Protein AF-J3C9A7-F1 (afdb_monomer_lite)

Foldseek 3Di:
DDLLLVLVVVVLVVCCVVVVDVDPVVVCVQLVHDVVQNVCSVVVNDHQDPSSLVSVCVRVQADVCVSVPVDQFGHPDPPGHGDDDD

pLDDT: mean 94.93, std 5.76, range [63.84, 98.25]

Radius of gyration: 12.01 Å; chains: 1; bounding box: 28×25×33 Å

Structure (mmCIF, N/CA/C/O backbone):
data_AF-J3C9A7-F1
#
_entry.id   AF-J3C9A7-F1
#
loop_
_atom_site.group_PDB
_atom_site.id
_atom_site.type_symbol
_atom_site.label_atom_id
_atom_site.label_alt_id
_atom_site.label_comp_id
_atom_site.label_asym_id
_atom_site.label_entity_id
_atom_site.label_seq_id
_atom_site.pdbx_PDB_ins_code
_atom_site.Cartn_x
_atom_site.Cartn_y
_atom_site.Cartn_z
_atom_site.occupancy
_atom_site.B_iso_or_equiv
_atom_site.auth_seq_id
_atom_site.auth_comp_id
_atom_site.auth_asym_id
_atom_site.auth_atom_id
_atom_site.pdbx_PDB_model_num
ATOM 1 N N . MET A 1 1 ? -5.889 -6.305 -14.713 1.00 80.06 1 MET A N 1
ATOM 2 C CA . MET A 1 1 ? -5.079 -5.998 -13.511 1.00 80.06 1 MET A CA 1
ATOM 3 C C . MET A 1 1 ? -5.539 -6.912 -12.385 1.00 80.06 1 MET A C 1
ATOM 5 O O . MET A 1 1 ? -6.739 -7.153 -12.308 1.00 80.06 1 MET A O 1
ATOM 9 N N . HIS A 1 2 ? -4.632 -7.480 -11.585 1.00 89.88 2 HIS A N 1
ATOM 10 C CA . HIS A 1 2 ? -5.004 -8.438 -10.537 1.00 89.88 2 HIS A CA 1
ATOM 11 C C . HIS A 1 2 ? -5.731 -7.721 -9.383 1.00 89.88 2 HIS A C 1
ATOM 13 O O . HIS A 1 2 ? -5.414 -6.568 -9.088 1.00 89.88 2 HIS A O 1
ATOM 19 N N . LYS A 1 3 ? -6.684 -8.382 -8.704 1.00 93.88 3 LYS A N 1
ATOM 20 C CA . LYS A 1 3 ? -7.451 -7.764 -7.596 1.00 93.88 3 LYS A CA 1
ATOM 21 C C . LYS A 1 3 ? -6.547 -7.287 -6.455 1.00 93.88 3 LYS A C 1
ATOM 23 O O . LYS A 1 3 ? -6.791 -6.239 -5.866 1.00 93.88 3 LYS A O 1
ATOM 28 N N . THR A 1 4 ? -5.477 -8.032 -6.183 1.00 95.75 4 THR A N 1
ATOM 29 C CA . THR A 1 4 ? -4.428 -7.648 -5.225 1.00 95.75 4 THR A CA 1
ATOM 30 C C . THR A 1 4 ? -3.764 -6.329 -5.611 1.00 95.75 4 THR A C 1
ATOM 32 O O . THR A 1 4 ? -3.658 -5.433 -4.777 1.00 95.75 4 THR A O 1
ATOM 35 N N . ASP A 1 5 ? -3.383 -6.169 -6.883 1.00 96.94 5 ASP A N 1
ATOM 36 C CA . ASP A 1 5 ? -2.769 -4.927 -7.358 1.00 96.94 5 ASP A CA 1
ATOM 37 C C . ASP A 1 5 ? -3.749 -3.759 -7.242 1.00 96.94 5 ASP A C 1
ATOM 39 O O . ASP A 1 5 ? -3.375 -2.690 -6.775 1.00 96.94 5 ASP A O 1
ATOM 43 N N . GLN A 1 6 ? -5.018 -3.968 -7.611 1.00 96.69 6 GLN A N 1
ATOM 44 C CA . GLN A 1 6 ? -6.063 -2.948 -7.480 1.00 96.69 6 GLN A CA 1
ATOM 45 C C . GLN A 1 6 ? -6.236 -2.491 -6.026 1.00 96.69 6 GLN A C 1
ATOM 47 O O . GLN A 1 6 ? -6.268 -1.290 -5.764 1.00 96.69 6 GLN A O 1
ATOM 52 N N . ARG A 1 7 ? -6.284 -3.429 -5.071 1.00 97.00 7 ARG A N 1
ATOM 53 C CA . ARG A 1 7 ? -6.362 -3.109 -3.637 1.00 97.00 7 ARG A CA 1
ATOM 54 C C . ARG A 1 7 ? -5.150 -2.310 -3.166 1.00 97.00 7 ARG A C 1
ATOM 56 O O . ARG A 1 7 ? -5.318 -1.315 -2.471 1.00 97.00 7 ARG A O 1
ATOM 63 N N . ILE A 1 8 ? -3.941 -2.685 -3.576 1.00 97.38 8 ILE A N 1
ATOM 64 C CA . ILE A 1 8 ? -2.726 -1.950 -3.194 1.00 97.38 8 ILE A CA 1
ATOM 65 C C . ILE A 1 8 ? -2.694 -0.559 -3.841 1.00 97.38 8 ILE A C 1
ATOM 67 O O . ILE A 1 8 ? -2.331 0.413 -3.187 1.00 97.38 8 ILE A O 1
ATOM 71 N N . LEU A 1 9 ? -3.129 -0.412 -5.093 1.00 97.38 9 LEU A N 1
ATOM 72 C CA . LEU A 1 9 ? -3.259 0.907 -5.719 1.00 97.38 9 LEU A CA 1
ATOM 73 C C . LEU A 1 9 ? -4.267 1.787 -4.969 1.00 97.38 9 LEU A C 1
ATOM 75 O O . LEU A 1 9 ? -3.986 2.958 -4.718 1.00 97.38 9 LEU A O 1
ATOM 79 N N . ARG A 1 10 ? -5.389 1.212 -4.528 1.00 96.25 10 ARG A N 1
ATOM 80 C CA . ARG A 1 10 ? -6.375 1.913 -3.699 1.00 96.25 10 ARG A CA 1
ATOM 81 C C . ARG A 1 10 ? -5.825 2.286 -2.321 1.00 96.25 10 ARG A C 1
ATOM 83 O O . ARG A 1 10 ? -6.142 3.355 -1.807 1.00 96.25 10 ARG A O 1
ATOM 90 N N . LEU A 1 11 ? -4.973 1.444 -1.738 1.00 97.25 11 LEU A N 1
ATOM 91 C CA . LEU A 1 11 ? -4.242 1.771 -0.514 1.00 97.25 11 LEU A CA 1
ATOM 92 C C . LEU A 1 11 ? -3.347 3.001 -0.717 1.00 97.25 11 LEU A C 1
ATOM 94 O O . LEU A 1 11 ? -3.338 3.870 0.146 1.00 97.25 11 LEU A O 1
ATOM 98 N N . ILE A 1 12 ? -2.636 3.119 -1.843 1.00 97.88 12 ILE A N 1
ATOM 99 C CA . ILE A 1 12 ? -1.804 4.304 -2.127 1.00 97.88 12 ILE A CA 1
ATOM 100 C C . ILE A 1 12 ? -2.662 5.576 -2.126 1.00 97.88 12 ILE A C 1
ATOM 102 O O . ILE A 1 12 ? -2.287 6.569 -1.508 1.00 97.88 12 ILE A O 1
ATOM 106 N N . GLU A 1 13 ? -3.827 5.541 -2.773 1.00 97.25 13 GLU A N 1
ATOM 107 C CA . GLU A 1 13 ? -4.772 6.667 -2.777 1.00 97.25 13 GLU A CA 1
ATOM 108 C C . GLU A 1 13 ? -5.263 7.008 -1.364 1.00 97.25 13 GLU A C 1
ATOM 110 O O . GLU A 1 13 ? -5.313 8.180 -0.996 1.00 97.25 13 GLU A O 1
ATOM 115 N N . LEU A 1 14 ? -5.573 5.993 -0.552 1.00 96.19 14 LEU A N 1
ATOM 116 C CA . LEU A 1 14 ? -5.974 6.173 0.842 1.00 96.19 14 LEU A CA 1
ATOM 117 C C . LEU A 1 14 ? -4.860 6.811 1.683 1.00 96.19 14 LEU A C 1
ATOM 119 O O . LEU A 1 14 ? -5.134 7.706 2.480 1.00 96.19 14 LEU A O 1
ATOM 123 N N . LEU A 1 15 ? -3.612 6.370 1.513 1.00 97.31 15 LEU A N 1
ATOM 124 C CA . LEU A 1 15 ? -2.465 6.915 2.242 1.00 97.31 15 LEU A CA 1
ATOM 125 C C . LEU A 1 15 ? -2.218 8.384 1.879 1.00 97.31 15 LEU A C 1
ATOM 127 O O . LEU A 1 15 ? -1.919 9.180 2.770 1.00 97.31 15 LEU A O 1
ATOM 131 N N . ILE A 1 16 ? -2.397 8.755 0.606 1.00 97.94 16 ILE A N 1
ATOM 132 C CA . ILE A 1 16 ? -2.348 10.157 0.163 1.00 97.94 16 ILE A CA 1
ATOM 133 C C . ILE A 1 16 ? -3.487 10.953 0.802 1.00 97.94 16 ILE A C 1
ATOM 135 O O . ILE A 1 16 ? -3.253 12.000 1.396 1.00 97.94 16 ILE A O 1
ATOM 139 N N . PHE A 1 17 ? -4.717 10.437 0.745 1.00 96.56 17 PHE A N 1
ATOM 140 C CA . PHE A 1 17 ? -5.887 11.096 1.329 1.00 96.56 17 PHE A CA 1
ATOM 141 C C . PHE A 1 17 ? -5.741 11.339 2.841 1.00 96.56 17 PHE A C 1
ATOM 143 O O . PHE A 1 17 ? -6.161 12.372 3.354 1.00 96.56 17 PHE A O 1
ATOM 150 N N . GLN A 1 18 ? -5.108 10.409 3.560 1.00 95.12 18 GLN A N 1
ATOM 151 C CA . GLN A 1 18 ? -4.816 10.535 4.990 1.00 95.12 18 GLN A CA 1
ATOM 152 C C . GLN A 1 18 ? -3.561 11.371 5.298 1.00 95.12 18 GLN A C 1
ATOM 154 O O . GLN A 1 18 ? -3.156 11.438 6.460 1.00 95.12 18 GLN A O 1
ATOM 159 N N . ASN A 1 19 ? -2.924 11.979 4.290 1.00 96.56 19 ASN A N 1
ATOM 160 C CA . ASN A 1 19 ? -1.654 12.703 4.402 1.00 96.56 19 ASN A CA 1
ATOM 161 C C . ASN A 1 19 ? -0.527 11.872 5.048 1.00 96.56 19 ASN A C 1
ATOM 163 O O . ASN A 1 19 ? 0.354 12.414 5.715 1.00 96.56 19 ASN A O 1
ATOM 167 N N . LYS A 1 20 ? -0.550 10.542 4.884 1.00 96.06 20 LYS A N 1
ATOM 168 C CA . LYS A 1 20 ? 0.546 9.653 5.314 1.00 96.06 20 LYS A CA 1
ATOM 169 C C . LYS A 1 20 ? 1.731 9.726 4.358 1.00 96.06 20 LYS A C 1
ATOM 171 O O . LYS A 1 20 ? 2.866 9.564 4.785 1.00 96.06 20 LYS A O 1
ATOM 176 N N . ILE A 1 21 ? 1.441 9.979 3.088 1.00 97.56 21 ILE A N 1
ATOM 177 C CA . ILE A 1 21 ? 2.394 10.271 2.020 1.00 97.56 21 ILE A CA 1
ATOM 178 C C . ILE A 1 21 ? 1.820 11.407 1.173 1.00 97.56 21 ILE A C 1
ATOM 180 O O . ILE A 1 21 ? 0.603 11.585 1.138 1.00 97.56 21 ILE A O 1
ATOM 184 N N . SER A 1 22 ? 2.666 12.145 0.462 1.00 97.12 22 SER A N 1
ATOM 185 C CA . SER A 1 22 ? 2.199 13.232 -0.406 1.00 97.12 22 SER A CA 1
ATOM 186 C C . SER A 1 22 ? 1.891 12.724 -1.813 1.00 97.12 22 SER A C 1
ATOM 188 O O . SER A 1 22 ? 0.919 13.141 -2.441 1.00 97.12 22 SER A O 1
ATOM 190 N N . TYR A 1 23 ? 2.705 11.791 -2.312 1.00 97.38 23 TYR A N 1
ATOM 191 C CA . TYR A 1 23 ? 2.634 11.314 -3.686 1.00 97.38 23 TYR A CA 1
ATOM 192 C C . TYR A 1 23 ? 2.900 9.811 -3.792 1.00 97.38 23 TYR A C 1
ATOM 194 O O . TYR A 1 23 ? 3.591 9.202 -2.980 1.00 97.38 23 TYR A O 1
ATOM 202 N N . SER A 1 24 ? 2.437 9.199 -4.886 1.00 97.31 24 SER A N 1
ATOM 203 C CA . SER A 1 24 ? 2.697 7.773 -5.154 1.00 97.31 24 SER A CA 1
ATOM 204 C C . SER A 1 24 ? 4.188 7.415 -5.300 1.00 97.31 24 SER A C 1
ATOM 206 O O . SER A 1 24 ? 4.562 6.255 -5.133 1.00 97.31 24 SER A O 1
ATOM 208 N N . VAL A 1 25 ? 5.052 8.397 -5.588 1.00 97.06 25 VAL A N 1
ATOM 209 C CA . VAL A 1 25 ? 6.512 8.205 -5.620 1.00 97.06 25 VAL A CA 1
ATOM 210 C C . VAL A 1 25 ? 7.093 8.013 -4.215 1.00 97.06 25 VAL A C 1
ATOM 212 O O . VAL A 1 25 ? 8.033 7.235 -4.058 1.00 97.06 25 VAL A O 1
ATOM 215 N N . ASP A 1 26 ? 6.497 8.640 -3.198 1.00 97.75 26 ASP A N 1
ATOM 216 C CA . ASP A 1 26 ? 6.914 8.494 -1.801 1.00 97.75 26 ASP A CA 1
ATOM 217 C C . ASP A 1 26 ? 6.642 7.067 -1.327 1.00 97.75 26 ASP A C 1
ATOM 219 O O . ASP A 1 26 ? 7.531 6.424 -0.776 1.00 97.75 26 ASP A O 1
ATOM 223 N N . PHE A 1 27 ? 5.471 6.518 -1.673 1.00 98.25 27 PHE A N 1
ATOM 224 C CA . PHE A 1 27 ? 5.155 5.104 -1.452 1.00 98.25 27 PHE A CA 1
ATOM 225 C C . PHE A 1 27 ? 6.216 4.185 -2.062 1.00 98.25 27 PHE A C 1
ATOM 227 O O . PHE A 1 27 ? 6.736 3.302 -1.387 1.00 98.25 27 PHE A O 1
ATOM 234 N N . CYS A 1 28 ? 6.575 4.414 -3.333 1.00 97.75 28 CYS A N 1
ATOM 235 C CA . CYS A 1 28 ? 7.592 3.617 -4.020 1.00 97.75 28 CYS A CA 1
ATOM 236 C C . CYS A 1 28 ? 8.928 3.652 -3.265 1.00 97.75 28 CYS A C 1
ATOM 238 O O . CYS A 1 28 ? 9.519 2.603 -3.017 1.00 97.75 28 CYS A O 1
ATOM 240 N N . LYS A 1 29 ? 9.369 4.846 -2.855 1.00 97.12 29 LYS A N 1
ATOM 241 C CA . LYS A 1 29 ? 10.600 5.038 -2.084 1.00 97.12 29 LYS A CA 1
ATOM 242 C C . LYS A 1 29 ? 10.552 4.305 -0.741 1.00 97.12 29 LYS A C 1
ATOM 244 O O . LYS A 1 29 ? 11.524 3.650 -0.379 1.00 97.12 29 LYS A O 1
ATOM 249 N N . GLU A 1 30 ? 9.438 4.392 -0.022 1.00 96.00 30 GLU A N 1
ATOM 250 C CA . GLU A 1 30 ? 9.279 3.792 1.306 1.00 96.00 30 GLU A CA 1
ATOM 251 C C . GLU A 1 30 ? 9.273 2.263 1.300 1.00 96.00 30 GLU A C 1
ATOM 253 O O . GLU A 1 30 ? 9.742 1.663 2.267 1.00 96.00 30 GLU A O 1
ATOM 258 N N . ILE A 1 31 ? 8.791 1.638 0.221 1.00 96.69 31 ILE A N 1
ATOM 259 C CA . ILE A 1 31 ? 8.780 0.174 0.073 1.00 96.69 31 ILE A CA 1
ATOM 260 C C . ILE A 1 31 ? 9.958 -0.364 -0.757 1.00 96.69 31 ILE A C 1
ATOM 262 O O . ILE A 1 31 ? 9.974 -1.541 -1.111 1.00 96.69 31 ILE A O 1
ATOM 266 N N . GLY A 1 32 ? 10.927 0.489 -1.115 1.00 95.00 32 GLY A N 1
ATOM 267 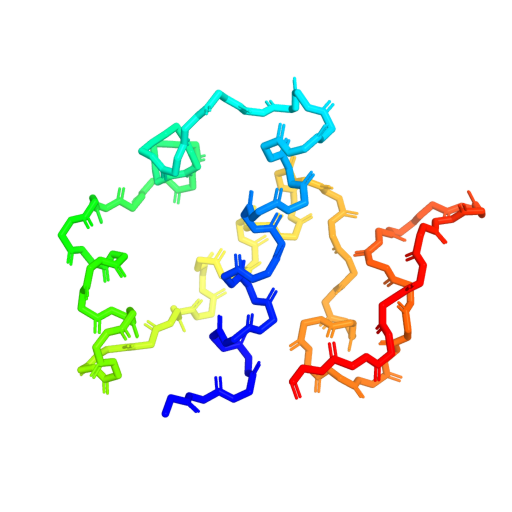C CA . GLY A 1 32 ? 12.108 0.090 -1.889 1.00 95.00 32 GLY A CA 1
ATOM 268 C C . GLY A 1 32 ? 11.808 -0.317 -3.338 1.00 95.00 32 GLY A C 1
ATOM 269 O O . GLY A 1 32 ? 12.483 -1.177 -3.901 1.00 95.00 32 GLY A O 1
ATOM 270 N N . MET A 1 33 ? 10.786 0.276 -3.957 1.00 96.25 33 MET A N 1
ATOM 271 C CA . MET A 1 33 ? 10.354 -0.004 -5.326 1.00 96.25 33 MET A CA 1
ATOM 272 C C . MET A 1 33 ? 10.649 1.176 -6.265 1.00 96.25 33 MET A C 1
ATOM 274 O O . MET A 1 33 ? 10.546 2.342 -5.893 1.00 96.25 33 MET A O 1
ATOM 278 N N . LEU A 1 34 ? 10.959 0.887 -7.532 1.00 97.44 34 LEU A N 1
ATOM 279 C CA . LEU A 1 34 ? 11.101 1.915 -8.566 1.00 97.44 34 LEU A CA 1
ATOM 280 C C . LEU A 1 34 ? 9.727 2.453 -9.025 1.00 97.44 34 LEU A C 1
ATOM 282 O O . LEU A 1 34 ? 8.826 1.656 -9.301 1.00 97.44 34 LEU A O 1
ATOM 286 N N . PRO A 1 35 ? 9.560 3.771 -9.255 1.00 97.44 35 PRO A N 1
ATOM 287 C CA . PRO A 1 35 ? 8.306 4.342 -9.775 1.00 97.44 35 PRO A CA 1
ATOM 288 C C . PRO A 1 35 ? 7.888 3.785 -11.147 1.00 97.44 35 PRO A C 1
ATOM 290 O O . PRO A 1 35 ? 6.700 3.687 -11.475 1.00 97.44 35 PRO A O 1
ATOM 293 N N . ALA A 1 36 ? 8.865 3.359 -11.953 1.00 97.62 36 ALA A N 1
ATOM 294 C CA . ALA A 1 36 ? 8.619 2.673 -13.218 1.00 97.62 36 ALA A CA 1
ATOM 295 C C . ALA A 1 36 ? 7.897 1.327 -13.019 1.00 97.62 36 ALA A C 1
ATOM 297 O O . ALA A 1 36 ? 7.041 0.969 -13.828 1.00 97.62 36 ALA A O 1
ATOM 298 N N . THR A 1 37 ? 8.186 0.606 -11.930 1.00 97.19 37 THR A N 1
ATOM 299 C CA . THR A 1 37 ? 7.491 -0.639 -11.570 1.00 97.19 37 THR A CA 1
ATOM 300 C C . THR A 1 37 ? 6.030 -0.360 -11.239 1.00 97.19 37 THR A C 1
ATOM 302 O O . THR A 1 37 ? 5.155 -1.014 -11.800 1.00 97.19 37 THR A O 1
ATOM 305 N N . LEU A 1 38 ? 5.740 0.678 -10.444 1.00 97.75 38 LEU A N 1
ATOM 306 C CA . LEU A 1 38 ? 4.359 1.095 -10.174 1.00 97.75 38 LEU A CA 1
ATOM 307 C C . LEU A 1 38 ? 3.604 1.437 -11.468 1.00 97.75 38 LEU A C 1
ATOM 309 O O . LEU A 1 38 ? 2.443 1.071 -11.637 1.00 97.75 38 LEU A O 1
ATOM 313 N N . SER A 1 39 ? 4.275 2.100 -12.412 1.00 97.62 39 SER A N 1
ATOM 314 C CA . SER A 1 39 ? 3.694 2.431 -13.718 1.00 97.62 39 SER A CA 1
ATOM 315 C C . SER A 1 39 ? 3.365 1.184 -14.549 1.00 97.62 39 SER A C 1
ATOM 317 O O . SER A 1 39 ? 2.329 1.149 -15.212 1.00 97.62 39 SER A O 1
ATOM 319 N N . LYS A 1 40 ? 4.211 0.147 -14.506 1.00 97.62 40 LYS A N 1
ATOM 320 C CA . LYS A 1 40 ? 3.949 -1.151 -15.153 1.00 97.62 40 LYS A CA 1
ATOM 321 C C . LYS A 1 40 ? 2.805 -1.909 -14.477 1.00 97.62 40 LYS A C 1
ATOM 323 O O . LYS A 1 40 ? 1.973 -2.472 -15.185 1.00 97.62 40 LYS A O 1
ATOM 328 N N . ILE A 1 41 ? 2.713 -1.856 -13.146 1.00 97.31 41 ILE A N 1
ATOM 329 C CA . ILE A 1 41 ? 1.606 -2.448 -12.375 1.00 97.31 41 ILE A CA 1
ATOM 330 C C . ILE A 1 41 ? 0.272 -1.798 -12.750 1.00 97.31 41 ILE A C 1
ATOM 332 O O . ILE A 1 41 ? -0.674 -2.505 -13.083 1.00 97.31 41 ILE A O 1
ATOM 336 N N . LYS A 1 42 ? 0.207 -0.460 -12.816 1.00 96.38 42 LYS A N 1
ATOM 337 C CA . LYS A 1 42 ? -0.995 0.274 -13.265 1.00 96.38 42 LYS A CA 1
ATOM 338 C C . LYS A 1 42 ? -1.455 -0.123 -14.675 1.00 96.38 42 LYS A C 1
ATOM 340 O O . LYS A 1 42 ? -2.640 -0.048 -14.977 1.00 96.38 42 LYS A O 1
ATOM 345 N N . LYS A 1 43 ? -0.525 -0.554 -15.534 1.00 96.50 43 LYS A N 1
ATOM 346 C CA . LYS A 1 43 ? -0.800 -1.060 -16.891 1.00 96.50 43 LYS A CA 1
ATOM 347 C C . LYS A 1 43 ? -1.084 -2.569 -16.935 1.00 96.50 43 LYS A C 1
ATOM 349 O O . LYS A 1 43 ? -1.359 -3.094 -18.006 1.00 96.50 43 LYS A O 1
ATOM 354 N N . GLY A 1 44 ? -0.995 -3.273 -15.805 1.00 95.81 44 GLY A N 1
ATOM 355 C CA . GLY A 1 44 ? -1.165 -4.725 -15.720 1.00 95.81 44 GLY A CA 1
ATOM 356 C C . GLY A 1 44 ? -0.029 -5.543 -16.342 1.00 95.81 44 GLY A C 1
ATOM 357 O O . GLY A 1 44 ? -0.247 -6.703 -16.665 1.00 95.81 44 GLY A O 1
ATOM 358 N N . ILE A 1 45 ? 1.155 -4.950 -16.535 1.00 97.25 45 ILE A N 1
ATOM 359 C CA . ILE A 1 45 ? 2.318 -5.606 -17.164 1.00 97.25 45 ILE A CA 1
ATOM 360 C C . ILE A 1 45 ? 3.103 -6.442 -16.144 1.00 97.25 45 ILE A C 1
ATOM 362 O O . ILE A 1 45 ? 3.680 -7.471 -16.481 1.00 97.25 45 ILE A O 1
ATOM 366 N N . THR A 1 46 ? 3.158 -5.980 -14.897 1.00 96.69 46 THR A N 1
ATOM 367 C CA . THR A 1 46 ? 3.825 -6.656 -13.777 1.00 96.69 46 THR A CA 1
ATOM 368 C C . THR A 1 46 ? 2.923 -6.613 -12.547 1.00 96.69 46 THR A C 1
ATOM 370 O O . THR A 1 46 ? 1.985 -5.818 -12.509 1.00 96.69 46 THR A O 1
ATOM 373 N N . HIS A 1 47 ? 3.233 -7.416 -11.531 1.00 97.50 47 HIS A N 1
ATOM 374 C CA . HIS A 1 47 ? 2.482 -7.492 -10.273 1.00 97.50 47 HIS A CA 1
ATOM 375 C C . HIS A 1 47 ? 3.354 -7.094 -9.082 1.00 97.50 47 HIS A C 1
ATOM 377 O O . HIS A 1 47 ? 4.585 -7.122 -9.183 1.00 97.50 47 HIS A O 1
ATOM 383 N N . PHE A 1 48 ? 2.724 -6.752 -7.956 1.00 97.31 48 PHE A N 1
ATOM 384 C CA . PHE A 1 48 ? 3.456 -6.652 -6.693 1.00 97.31 48 PHE A CA 1
ATOM 385 C C . PHE A 1 48 ? 4.028 -8.018 -6.301 1.00 97.31 48 PHE A C 1
ATOM 387 O O . PHE A 1 48 ? 3.339 -9.038 -6.363 1.00 97.31 48 PHE A O 1
ATOM 394 N N . THR A 1 49 ? 5.295 -8.047 -5.893 1.00 96.62 49 THR A N 1
ATOM 395 C CA . THR A 1 49 ? 5.925 -9.275 -5.395 1.00 96.62 49 THR A CA 1
ATOM 396 C C . THR A 1 49 ? 5.493 -9.558 -3.960 1.00 96.62 49 THR A C 1
ATOM 398 O O . THR A 1 49 ? 5.100 -8.650 -3.229 1.00 96.62 49 THR A O 1
ATOM 401 N N . VAL A 1 50 ? 5.626 -10.810 -3.517 1.00 96.38 50 VAL A N 1
ATOM 402 C CA . VAL A 1 50 ? 5.339 -11.190 -2.122 1.00 96.38 50 VAL A CA 1
ATOM 403 C C . VAL A 1 50 ? 6.150 -10.337 -1.140 1.00 96.38 50 VAL A C 1
ATOM 405 O O . VAL A 1 50 ? 5.579 -9.772 -0.215 1.00 96.38 50 VAL A O 1
ATOM 408 N N . ASN A 1 51 ? 7.446 -10.142 -1.406 1.00 97.25 51 ASN A N 1
ATOM 409 C CA . ASN A 1 51 ? 8.319 -9.313 -0.571 1.00 97.25 51 ASN A CA 1
ATOM 410 C C . ASN A 1 51 ? 7.861 -7.842 -0.505 1.00 97.25 51 ASN A C 1
ATOM 412 O O . ASN A 1 51 ? 7.944 -7.200 0.540 1.00 97.25 51 ASN A O 1
ATOM 416 N N . GLN A 1 52 ? 7.344 -7.294 -1.611 1.00 97.56 52 GLN A N 1
ATOM 417 C CA . GLN A 1 52 ? 6.764 -5.947 -1.615 1.00 97.56 52 GLN A CA 1
ATOM 418 C C . GLN A 1 52 ? 5.480 -5.893 -0.787 1.00 97.56 52 GLN A C 1
ATOM 420 O O . GLN A 1 52 ? 5.311 -4.964 -0.005 1.00 97.56 52 GLN A O 1
ATOM 425 N N . ILE A 1 53 ? 4.594 -6.885 -0.923 1.00 97.88 53 ILE A N 1
ATOM 426 C CA . ILE A 1 53 ? 3.345 -6.968 -0.150 1.00 97.88 53 ILE A CA 1
ATOM 427 C C . ILE A 1 53 ? 3.643 -7.065 1.348 1.00 97.88 53 ILE A C 1
ATOM 429 O O . ILE A 1 53 ? 3.030 -6.352 2.140 1.00 97.88 53 ILE A O 1
ATOM 433 N N . GLU A 1 54 ? 4.613 -7.889 1.735 1.00 97.81 54 GLU A N 1
ATOM 434 C CA . GLU A 1 54 ? 5.070 -8.009 3.119 1.00 97.81 54 GLU A CA 1
ATOM 435 C C . GLU A 1 54 ? 5.622 -6.678 3.645 1.00 97.81 54 GLU A C 1
ATOM 437 O O . GLU A 1 54 ? 5.186 -6.193 4.691 1.00 97.81 54 GLU A O 1
ATOM 442 N N . THR A 1 55 ? 6.489 -6.021 2.868 1.00 98.19 55 THR A N 1
ATOM 443 C CA . THR A 1 55 ? 7.034 -4.699 3.213 1.00 98.19 55 THR A CA 1
ATOM 444 C C . THR A 1 55 ? 5.921 -3.662 3.396 1.00 98.19 55 THR A C 1
ATOM 446 O O . THR A 1 55 ? 5.952 -2.895 4.356 1.00 98.19 55 THR A O 1
ATOM 449 N N . ILE A 1 56 ? 4.907 -3.657 2.524 1.00 98.25 56 ILE A N 1
ATOM 450 C CA . ILE A 1 56 ? 3.729 -2.779 2.626 1.00 98.25 56 ILE A CA 1
ATOM 451 C C . ILE A 1 56 ? 2.966 -3.043 3.930 1.00 98.25 56 ILE A C 1
ATOM 453 O O . ILE A 1 56 ? 2.626 -2.092 4.640 1.00 98.25 56 ILE A O 1
ATOM 457 N N . CYS A 1 57 ? 2.711 -4.316 4.254 1.00 98.06 57 CYS A N 1
ATOM 458 C CA . CYS A 1 57 ? 1.993 -4.707 5.469 1.00 98.06 57 CYS A CA 1
ATOM 459 C C . CYS A 1 57 ? 2.717 -4.215 6.722 1.00 98.06 57 CYS A C 1
ATOM 461 O O . CYS A 1 57 ? 2.091 -3.600 7.583 1.00 98.06 57 CYS A O 1
ATOM 463 N N . ILE A 1 58 ? 4.034 -4.414 6.788 1.00 97.44 58 ILE A N 1
ATOM 464 C CA . ILE A 1 58 ? 4.861 -3.986 7.919 1.00 97.44 58 ILE A CA 1
ATOM 465 C C . ILE A 1 58 ? 4.919 -2.456 8.002 1.00 97.44 58 ILE A C 1
ATOM 467 O O . ILE A 1 58 ? 4.678 -1.882 9.062 1.00 97.44 58 ILE A O 1
ATOM 471 N N . LYS A 1 59 ? 5.205 -1.777 6.884 1.00 97.38 59 LYS A N 1
ATOM 472 C CA . LYS A 1 59 ? 5.449 -0.327 6.853 1.00 97.38 59 LYS A CA 1
ATOM 473 C C . LYS A 1 59 ? 4.223 0.494 7.244 1.00 97.38 59 LYS A C 1
ATOM 475 O O . LYS A 1 59 ? 4.361 1.490 7.950 1.00 97.38 59 LYS A O 1
ATOM 480 N N . TYR A 1 60 ? 3.043 0.084 6.784 1.00 96.81 60 TYR A N 1
ATOM 481 C CA . TYR A 1 60 ? 1.800 0.840 6.963 1.00 96.81 60 TYR A CA 1
ATOM 482 C C . TYR A 1 60 ? 0.811 0.171 7.922 1.00 96.81 60 TYR A C 1
ATOM 484 O O 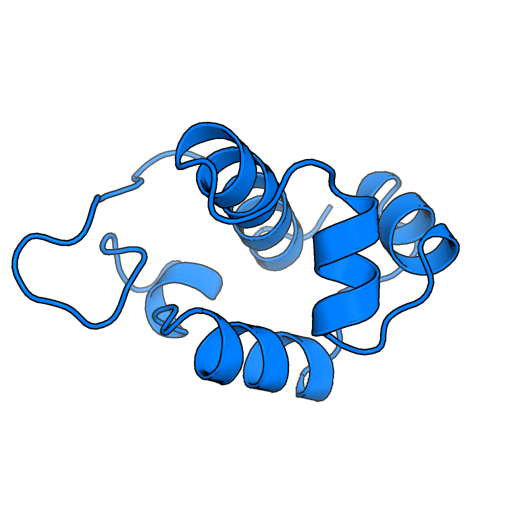. TYR A 1 60 ? -0.320 0.637 8.046 1.00 96.81 60 TYR A O 1
ATOM 492 N N . ASN A 1 61 ? 1.217 -0.911 8.594 1.00 97.19 61 ASN A N 1
ATOM 493 C CA . ASN A 1 61 ? 0.349 -1.729 9.444 1.00 97.19 61 ASN A CA 1
ATOM 494 C C . ASN A 1 61 ? -0.940 -2.186 8.727 1.00 97.19 61 ASN A C 1
ATOM 496 O O . ASN A 1 61 ? -2.046 -2.152 9.278 1.00 97.19 61 ASN A O 1
ATOM 500 N N . VAL A 1 62 ? -0.797 -2.564 7.456 1.00 97.81 62 VAL A N 1
ATOM 501 C CA . VAL A 1 62 ? -1.908 -2.998 6.603 1.00 97.81 62 VAL A CA 1
ATOM 502 C C . VAL A 1 62 ? -2.238 -4.455 6.894 1.00 97.81 62 VAL A C 1
ATOM 504 O O . VAL A 1 62 ? -1.362 -5.285 7.139 1.00 97.81 62 VAL A O 1
ATOM 507 N N . ASN A 1 63 ? -3.526 -4.766 6.856 1.00 97.31 63 ASN A N 1
ATOM 508 C CA . ASN A 1 63 ? -4.024 -6.118 6.988 1.00 97.31 63 ASN A CA 1
ATOM 509 C C . ASN A 1 63 ? -3.835 -6.885 5.671 1.00 97.31 63 ASN A C 1
ATOM 511 O O . ASN A 1 63 ? -4.463 -6.577 4.654 1.00 97.31 63 ASN A O 1
ATOM 515 N N . ALA A 1 64 ? -3.000 -7.923 5.692 1.00 96.94 64 ALA A N 1
ATOM 516 C CA . ALA A 1 64 ? -2.767 -8.774 4.529 1.00 96.94 64 ALA A CA 1
ATOM 517 C C . ALA A 1 64 ? -4.059 -9.452 4.032 1.00 96.94 64 ALA A C 1
ATOM 519 O O . ALA A 1 64 ? -4.279 -9.542 2.823 1.00 96.94 64 ALA A O 1
ATOM 52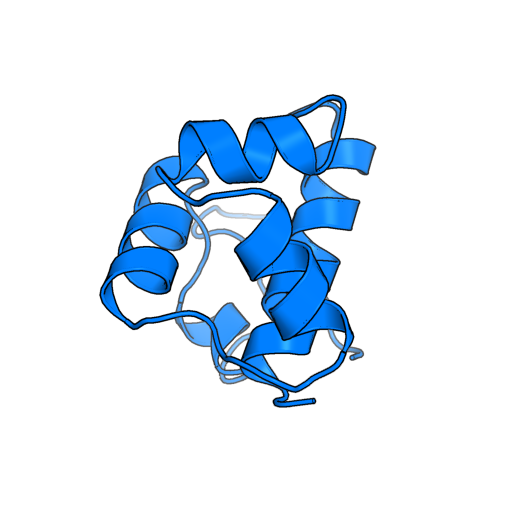0 N N . ASN A 1 65 ? -4.966 -9.850 4.932 1.00 96.56 65 ASN A N 1
ATOM 521 C CA . ASN A 1 65 ? -6.258 -10.428 4.550 1.00 96.56 65 ASN A CA 1
ATOM 522 C C . ASN A 1 65 ? -7.094 -9.435 3.748 1.00 96.56 65 ASN A C 1
ATOM 524 O O . ASN A 1 65 ? -7.783 -9.828 2.807 1.00 96.56 65 ASN A O 1
ATOM 528 N N . TRP A 1 66 ? -7.003 -8.141 4.061 1.00 96.75 66 TRP A N 1
ATOM 529 C CA . TRP A 1 66 ? -7.627 -7.125 3.229 1.00 96.75 66 TRP A CA 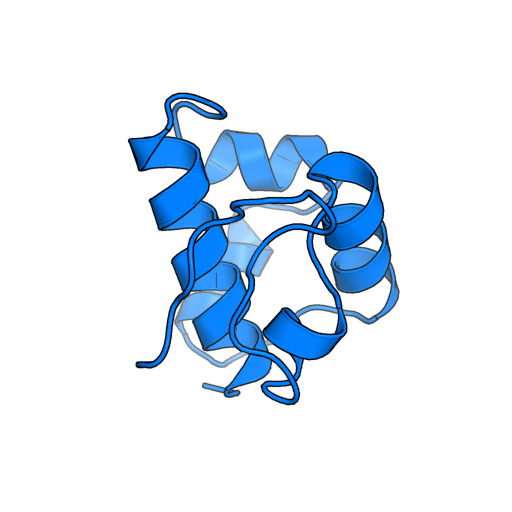1
ATOM 530 C C . TRP A 1 66 ? -6.969 -7.055 1.858 1.00 96.75 66 TRP A C 1
ATOM 532 O O . TRP A 1 66 ? -7.693 -7.066 0.875 1.00 96.75 66 TRP A O 1
ATOM 542 N N . ILE A 1 67 ? -5.641 -7.083 1.736 1.00 96.38 67 ILE A N 1
ATOM 543 C CA . ILE A 1 67 ? -4.960 -7.094 0.425 1.00 96.38 67 ILE A CA 1
ATOM 544 C C . ILE A 1 67 ? -5.423 -8.269 -0.460 1.00 96.38 67 ILE A C 1
ATOM 546 O O . ILE A 1 67 ? -5.584 -8.104 -1.671 1.00 96.38 67 ILE A O 1
ATOM 550 N N . PHE A 1 68 ? -5.696 -9.436 0.129 1.00 95.50 68 PHE A N 1
ATOM 551 C CA . PHE A 1 68 ? -6.196 -10.617 -0.591 1.00 95.50 68 PHE A CA 1
ATOM 552 C C . PHE A 1 68 ? -7.727 -10.706 -0.682 1.00 95.50 68 PHE A C 1
ATOM 554 O O . PHE A 1 68 ? -8.261 -11.586 -1.352 1.00 95.50 68 PHE A O 1
ATOM 561 N N . GLY A 1 69 ? -8.449 -9.767 -0.070 1.00 93.62 69 GLY A N 1
ATOM 562 C CA . GLY A 1 69 ? -9.908 -9.688 -0.109 1.00 93.62 69 GLY A CA 1
ATOM 563 C C . GLY A 1 69 ? -10.659 -10.683 0.760 1.00 93.62 69 GLY A C 1
ATOM 564 O O . GLY A 1 69 ? -11.839 -10.921 0.525 1.00 93.62 69 GLY A O 1
ATOM 565 N N . LEU A 1 70 ? -9.987 -11.204 1.778 1.00 93.88 70 LEU A N 1
ATOM 566 C CA . LEU A 1 70 ? -10.556 -12.043 2.826 1.00 93.88 70 LEU A CA 1
ATOM 567 C C . LEU A 1 70 ? -11.140 -11.214 3.979 1.00 93.88 70 LEU A C 1
ATOM 569 O O . LEU A 1 70 ? -11.957 -11.714 4.745 1.00 93.88 70 LEU A O 1
ATOM 573 N N . GLU A 1 71 ? -10.758 -9.938 4.090 1.00 93.62 71 GLU A N 1
ATOM 574 C CA . GLU A 1 71 ? -11.239 -9.033 5.133 1.00 93.62 71 GLU A CA 1
ATOM 575 C C . GLU A 1 71 ? -11.574 -7.637 4.583 1.00 93.62 71 GLU A C 1
ATOM 577 O O . GLU A 1 71 ? -11.109 -7.230 3.514 1.00 93.62 71 GLU A O 1
ATOM 582 N N . LYS A 1 72 ? -12.419 -6.901 5.315 1.00 92.69 72 LYS A N 1
ATOM 583 C CA . LYS A 1 72 ? -12.868 -5.545 4.959 1.00 92.69 72 LYS A CA 1
ATOM 584 C C . LYS A 1 72 ? -11.989 -4.441 5.553 1.00 92.69 72 LYS A C 1
ATOM 586 O O . LYS A 1 72 ? -11.873 -3.385 4.936 1.00 92.69 72 LYS A O 1
ATOM 591 N N . LYS A 1 73 ? -11.371 -4.686 6.711 1.00 95.56 73 LYS A N 1
ATOM 592 C CA . LYS A 1 73 ? -10.562 -3.716 7.465 1.00 95.56 73 LYS A CA 1
ATOM 593 C C . LYS A 1 73 ? -9.185 -3.534 6.843 1.00 95.56 73 LYS A C 1
ATOM 595 O O . LYS A 1 73 ? -8.437 -4.498 6.744 1.00 95.56 73 LYS A O 1
ATOM 600 N N . VAL A 1 74 ? -8.833 -2.302 6.481 1.00 96.19 74 VAL A N 1
ATOM 601 C CA . VAL A 1 74 ? -7.576 -2.004 5.769 1.00 96.19 74 VAL A CA 1
ATOM 602 C C . VAL A 1 74 ? -6.340 -2.185 6.653 1.00 96.19 74 VAL A C 1
ATOM 604 O O . VAL A 1 74 ? -5.318 -2.678 6.192 1.00 96.19 74 VAL A O 1
ATOM 607 N N . PHE A 1 75 ? -6.428 -1.806 7.924 1.00 96.88 75 PHE A N 1
ATOM 608 C CA . PHE A 1 75 ? -5.307 -1.804 8.879 1.00 96.88 75 PHE A CA 1
ATOM 609 C C . PHE A 1 75 ? -5.578 -2.725 10.072 1.00 96.88 75 PHE A C 1
ATOM 611 O O . PHE A 1 75 ? -6.736 -2.884 10.458 1.00 96.88 75 PHE A O 1
ATOM 618 N N . ASN A 1 76 ? -4.528 -3.241 10.721 1.00 94.00 76 ASN A N 1
ATOM 619 C CA . ASN A 1 76 ? -4.628 -4.166 11.867 1.00 94.00 76 ASN A CA 1
ATOM 620 C C . ASN A 1 76 ? -5.020 -3.491 13.203 1.00 94.00 76 ASN A C 1
ATOM 622 O O . ASN A 1 76 ? -4.630 -3.953 14.273 1.00 94.00 76 ASN A O 1
ATOM 626 N N . MET A 1 77 ? -5.758 -2.378 13.169 1.00 91.38 77 MET A N 1
ATOM 627 C CA . MET A 1 77 ? -6.146 -1.608 14.359 1.00 91.38 77 MET A CA 1
ATOM 628 C C . MET A 1 77 ? -7.664 -1.635 14.609 1.00 91.38 77 MET A C 1
ATOM 630 O O . MET A 1 77 ? -8.449 -1.718 13.658 1.00 91.38 77 MET A O 1
ATOM 634 N N . PRO A 1 78 ? -8.116 -1.522 15.872 1.00 87.25 78 PRO A N 1
ATOM 635 C CA . PRO A 1 78 ? -9.528 -1.320 16.186 1.00 87.25 78 PRO A CA 1
ATOM 636 C C . PRO A 1 78 ? -10.080 -0.057 15.511 1.00 87.25 78 PRO A C 1
ATOM 638 O O . PRO A 1 78 ? -9.392 0.958 15.432 1.00 87.25 78 PRO A O 1
ATOM 641 N N . GLY A 1 79 ? -11.317 -0.121 15.009 1.00 86.31 79 GLY A N 1
ATOM 642 C CA . GLY A 1 79 ? -11.946 1.006 14.305 1.00 86.31 79 GLY A CA 1
ATOM 643 C C . GLY A 1 79 ? -11.305 1.352 12.955 1.00 86.31 79 GLY A C 1
ATOM 644 O O . GLY A 1 79 ? -11.515 2.452 12.450 1.00 86.31 79 GLY A O 1
ATOM 645 N N . SER A 1 80 ? -10.510 0.441 12.382 1.00 90.81 80 SER A N 1
ATOM 646 C CA . SER A 1 80 ? -9.919 0.622 11.056 1.00 90.81 80 SER A CA 1
ATOM 647 C C . SER A 1 80 ? -10.980 0.861 9.986 1.00 90.81 80 SER A C 1
ATOM 649 O O . SER A 1 80 ? -12.063 0.275 10.026 1.00 90.81 80 SER A O 1
ATOM 651 N N . ILE A 1 81 ? -10.637 1.698 9.007 1.00 92.31 81 ILE A N 1
ATOM 652 C CA . ILE A 1 81 ? -11.482 1.940 7.844 1.00 92.31 81 ILE A CA 1
ATOM 653 C C . ILE A 1 81 ? -11.757 0.629 7.104 1.00 92.31 81 ILE A C 1
ATOM 655 O O . ILE A 1 81 ? -10.863 -0.199 6.904 1.00 92.31 81 ILE A O 1
ATOM 659 N N . GLU A 1 82 ? -13.006 0.459 6.684 1.00 92.25 82 GLU A N 1
ATOM 660 C CA . GLU A 1 82 ? -13.432 -0.675 5.878 1.00 92.25 82 GLU A CA 1
ATOM 661 C C . GLU A 1 82 ? -13.631 -0.247 4.426 1.00 92.25 82 GLU A C 1
ATOM 663 O O . GLU A 1 82 ? -14.334 0.721 4.139 1.00 92.25 82 GLU A O 1
ATOM 668 N N . ILE A 1 83 ? -13.018 -0.983 3.499 1.00 86.38 83 ILE A N 1
ATOM 669 C CA . ILE A 1 83 ? -13.202 -0.777 2.059 1.00 86.38 83 ILE A CA 1
ATOM 670 C C . ILE A 1 83 ? -13.783 -2.060 1.474 1.00 86.38 83 ILE A C 1
ATOM 672 O O . ILE A 1 83 ? -13.131 -3.106 1.472 1.00 86.38 83 ILE A O 1
ATOM 676 N N . THR A 1 84 ? -15.018 -1.972 0.984 1.00 75.62 84 THR A N 1
ATOM 677 C CA . THR A 1 84 ? -15.809 -3.112 0.494 1.00 75.62 84 THR A CA 1
ATOM 678 C C . THR A 1 84 ? -15.881 -3.216 -1.031 1.00 75.62 84 THR A C 1
ATOM 680 O O . THR A 1 84 ? -16.299 -4.258 -1.529 1.00 75.62 84 THR A O 1
ATOM 683 N N . GLY A 1 85 ? -15.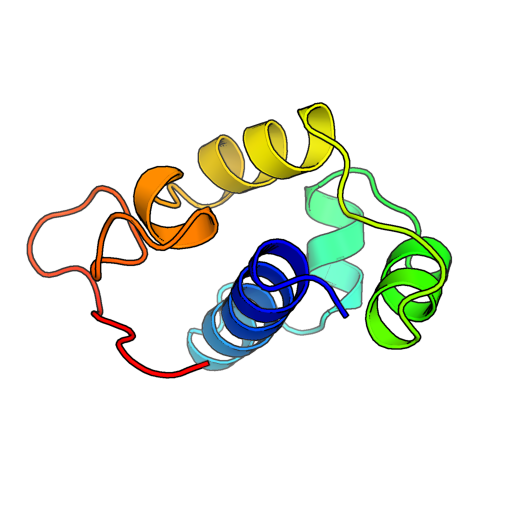454 -2.187 -1.773 1.00 69.00 85 GLY A N 1
ATOM 684 C CA . GLY A 1 85 ? -15.488 -2.144 -3.241 1.00 69.00 85 GLY A CA 1
ATOM 685 C C . GLY A 1 85 ? -14.105 -1.953 -3.864 1.00 69.00 85 GLY A C 1
ATOM 686 O O . GLY A 1 85 ? -13.312 -1.155 -3.356 1.00 69.00 85 GLY A O 1
ATOM 687 N N . ILE A 1 86 ? -13.840 -2.690 -4.951 1.00 63.84 86 ILE A N 1
ATOM 688 C CA . ILE A 1 86 ? -12.670 -2.581 -5.846 1.00 63.84 86 ILE A CA 1
ATOM 689 C C . ILE A 1 86 ? -13.154 -2.677 -7.281 1.00 63.84 86 ILE A C 1
ATOM 691 O O . ILE A 1 86 ? -13.992 -3.575 -7.528 1.00 63.84 86 ILE A O 1
#

Sequence (86 aa):
MHKTDQRILRLIELLIFQNKISYSVDFCKEIGMLPATLSKIKKGITHFTVNQIETICIKYNVNANWIFGLEKKVFNMPGSIEITGI

Secondary structure (DSSP, 8-state):
--HHHHHHHHHHHHHHHTTS-SSHHHHHHHTT--HHHHHHHHTTSS---HHHHHHHHHHHTB-HHHHHTS-SBSBSSTT--B----

=== Feature glossary ===
Key to the feature types in this record:

— What the protein is —

Primary structure: the covalent order of the twenty standard amino acids along the backbone. Two proteins with the same sequence will (almost always) fold to the same structure; two with 30% identity often share a fold but not the details.

Database cross-references. InterPro integrates a dozen domain/family signature databases into unified entries with residue-range hits. GO terms attach function/process/location labels with evidence codes. CATH codes position the fold in a four-level structural taxonomy. Organism is the NCBI-taxonomy species name.

— Where its atoms are —

The mmCIF block holds the 3D Cartesian coordinates of each backbone atom (N, Cα, C, O) in ångströms. mmCIF is the PDB's canonical archive format — a tagged-loop text representation of the atomic model.

Six rendered views show the 3D structure from the faces of a cube — i.e. along ±x, ±y, ±z. Rendering representation is drawn randomly per protein from cartoon (secondary-structure ribbons), sticks (backbone bonds), or molecular surface; coloring is either N→C rainbow (blue at the N-terminus through red at the C-terminus) or one color per chain.

— Local backbone conformation —

DSSP 8-state secondary structure assigns each residue one of H (α-helix), G (3₁₀-helix), I (π-helix), E (extended β-strand), B (isolated β-bridge), T (hydrogen-bonded turn), S (bend), or '-' (coil). The assignment is computed from backbone hydrogen-bond geometry via the Kabsch–Sander algorithm.

P-SEA three-state annotation labels each residue as helix, strand, or coil based purely on the geometry of the Cα trace. It serves as a fallback when the full backbone (and thus DSSP) is unavailable.

The φ/ψ torsion pair specifies the backbone conformation at each residue. φ rotates about the N–Cα bond, ψ about the Cα–C bond. Steric clashes forbid most of the (φ, ψ) plane — the allowed regions (α-helix basin, β-sheet basin, left-handed helix) are the Ramachandran-allowed regions.

— Global shape and packing —

The geometric summary reports three shape descriptors. Rg (radius of gyration) measures how spread out the Cα atoms are about their centre of mass; compact globular proteins have small Rg, elongated or unfolded ones large. Cα contacts (<8 Å, |i−j|>4) count long-range residue pairs in spatial proximity — high for tightly packed folds, near zero for rods or random coil. The bounding-box extents give the protein's footprint along x, y, z in Å.

Accessible surface area quantifies burial. A residue with SASA near zero is packed into the hydrophobic core; one with SASA >100 Å² sits on the surface. Computed here via the Shrake–Rupley numerical algorithm with a 1.4 Å probe.

Plot images: a contact map (which residues are close in 3D, as an N×N binary image), a Ramachandran scatter (backbone torsion angles, revealing secondary-structure composition at a glance), and — for AlphaFold structures — a PAE heatmap (pairwise prediction confidence).

— Structural neighborhood —

The Foldseek 3Di string encodes local tertiary geometry as a 20-letter alphabet — one character per residue — derived from the relative positions of nearby Cα atoms. Unlike the amino-acid sequence, 3Di is a direct function of the 3D structure, so two proteins with the same fold have similar 3Di strings even at low sequence identity.

Nearest PDB neighbors are the top structural matches found by Foldseek when searching this structure against the entire Protein Data Bank. Each hit reports a TM-score (0 to 1; >0.5 almost always implies the same fold) and an E-value. These are *structural* homologs — they may share no detectable sequence similarity.

— Confidence and disorder —

For AlphaFold models, the B-factor field carries pLDDT — the model's own estimate of local accuracy on a 0–100 scale. Regions with pLDDT<50 should be treated as essentially unmodeled; they often correspond to intrinsically disordered segments.

B-factor (Debye–Waller factor) reflects atomic displacement in the crystal lattice. It is an experimental observable (units Å²), not a prediction; low values mean the atom is pinned down, high values mean it moves or is heterogeneous across the crystal.

Predicted aligned error is AlphaFold's pairwise confid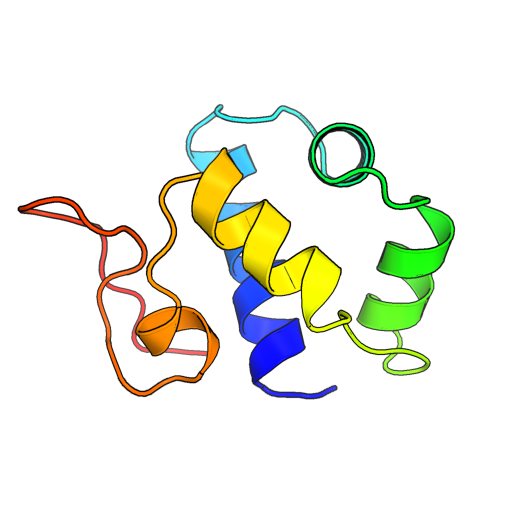ence. Unlike pLDDT (per-residue), PAE is per-residue-pair and captures whether two parts of the structure are correctly placed relative to each other. Units are ångströms of expected positional error.